Protein AF-A0A835A5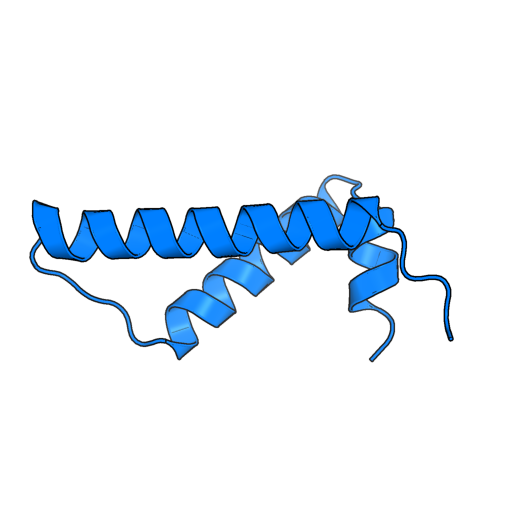P1-F1 (afdb_monomer_lite)

Structure (mmCIF, N/CA/C/O backbone):
data_AF-A0A835A5P1-F1
#
_entry.id   AF-A0A835A5P1-F1
#
loop_
_atom_site.group_PDB
_atom_site.id
_atom_site.type_symbol
_atom_site.label_atom_id
_atom_site.label_alt_id
_atom_site.label_comp_id
_atom_site.label_asym_id
_atom_site.label_entity_id
_atom_site.label_seq_id
_atom_site.pdbx_PDB_ins_code
_atom_site.Cartn_x
_atom_site.Cartn_y
_atom_site.Cartn_z
_atom_site.occupancy
_atom_site.B_iso_or_equiv
_atom_site.auth_seq_id
_atom_site.auth_comp_id
_atom_site.auth_asym_id
_atom_site.auth_atom_id
_atom_site.pdbx_PDB_model_num
ATOM 1 N N . MET A 1 1 ? 3.310 18.915 -22.157 1.00 49.31 1 MET A N 1
ATOM 2 C CA . MET A 1 1 ? 3.126 18.146 -20.906 1.00 49.31 1 MET A CA 1
ATOM 3 C C . MET A 1 1 ? 3.878 16.835 -21.050 1.00 49.31 1 MET A C 1
ATOM 5 O O . MET A 1 1 ? 3.802 16.265 -22.135 1.00 49.31 1 MET A O 1
ATOM 9 N N . PRO A 1 2 ? 4.637 16.378 -20.042 1.00 53.81 2 PRO A N 1
ATOM 10 C CA . PRO A 1 2 ? 5.256 15.060 -20.101 1.00 53.81 2 PRO A CA 1
ATOM 11 C C . PRO A 1 2 ? 4.175 14.011 -20.378 1.00 53.81 2 PRO A C 1
ATOM 13 O O . PRO A 1 2 ? 3.113 14.044 -19.759 1.00 53.81 2 PRO A O 1
ATOM 16 N N . ASN A 1 3 ? 4.415 13.129 -21.347 1.00 65.88 3 ASN A N 1
ATOM 17 C CA . ASN A 1 3 ? 3.476 12.073 -21.713 1.00 65.88 3 ASN A CA 1
ATOM 18 C C . ASN A 1 3 ? 3.451 11.033 -20.587 1.00 65.88 3 ASN A C 1
ATOM 20 O O . ASN A 1 3 ? 4.236 10.086 -20.589 1.00 65.88 3 ASN A O 1
ATOM 24 N N . ILE A 1 4 ? 2.616 11.271 -19.575 1.00 65.56 4 ILE A N 1
ATOM 25 C CA . ILE A 1 4 ? 2.411 10.314 -18.498 1.00 65.56 4 ILE A CA 1
ATOM 26 C C . ILE A 1 4 ? 1.740 9.078 -19.114 1.00 65.56 4 ILE A C 1
ATOM 28 O O . ILE A 1 4 ? 0.668 9.211 -19.718 1.00 65.56 4 ILE A O 1
ATOM 32 N N . PRO A 1 5 ? 2.324 7.876 -18.967 1.00 77.69 5 PRO A N 1
ATOM 33 C CA . PRO A 1 5 ? 1.725 6.668 -19.507 1.00 77.69 5 PRO A CA 1
ATOM 34 C C . PRO A 1 5 ? 0.330 6.470 -18.895 1.00 77.69 5 PRO A C 1
ATOM 36 O O . PRO A 1 5 ? 0.184 6.277 -17.688 1.00 77.69 5 PRO A O 1
ATOM 39 N N . ARG A 1 6 ? -0.728 6.538 -19.716 1.00 83.69 6 ARG A N 1
ATOM 40 C CA . ARG A 1 6 ? -2.129 6.423 -19.252 1.00 83.69 6 ARG A CA 1
ATOM 41 C C . ARG A 1 6 ? -2.398 5.125 -18.483 1.00 83.69 6 ARG A C 1
ATOM 43 O O . ARG A 1 6 ? -3.267 5.088 -17.620 1.00 83.69 6 ARG A O 1
ATOM 50 N N . ASN A 1 7 ? -1.664 4.066 -18.805 1.00 84.69 7 ASN A N 1
ATOM 51 C CA . ASN A 1 7 ? -1.665 2.795 -18.086 1.00 84.69 7 ASN A CA 1
ATOM 52 C C . ASN A 1 7 ? -1.114 2.925 -16.656 1.00 84.69 7 ASN A C 1
ATOM 54 O O . ASN A 1 7 ? -1.751 2.411 -15.746 1.00 84.69 7 ASN A O 1
ATOM 58 N N . ALA A 1 8 ? -0.025 3.668 -16.435 1.00 87.69 8 ALA A N 1
ATOM 59 C CA . ALA A 1 8 ? 0.528 3.890 -15.095 1.00 87.69 8 ALA A CA 1
ATOM 60 C C . ALA A 1 8 ? -0.468 4.616 -14.176 1.00 87.69 8 ALA A C 1
ATOM 62 O O . ALA A 1 8 ? -0.691 4.203 -13.040 1.00 87.69 8 ALA A O 1
ATOM 63 N N . LEU A 1 9 ? -1.137 5.654 -14.695 1.00 90.12 9 LEU A N 1
ATOM 64 C CA . LEU A 1 9 ? -2.178 6.376 -13.952 1.00 90.12 9 LEU A CA 1
ATOM 65 C C . LEU A 1 9 ? -3.375 5.486 -13.614 1.00 90.12 9 LEU A C 1
ATOM 67 O O . LEU A 1 9 ? -3.924 5.597 -12.521 1.00 90.12 9 LEU A O 1
ATOM 71 N N . ARG A 1 10 ? -3.779 4.594 -14.526 1.00 90.94 10 ARG A N 1
ATOM 72 C CA . ARG A 1 10 ? -4.850 3.620 -14.266 1.00 90.94 10 ARG A CA 1
ATOM 73 C C . ARG A 1 10 ? -4.456 2.650 -13.155 1.00 90.94 10 ARG A C 1
ATOM 75 O O . ARG A 1 10 ? -5.250 2.468 -12.240 1.00 90.94 10 ARG A O 1
ATOM 82 N N . SER A 1 11 ? -3.248 2.085 -13.199 1.00 90.31 11 SER A N 1
ATOM 83 C CA . SER A 1 11 ? -2.739 1.186 -12.154 1.00 90.31 11 SER A CA 1
ATOM 84 C C . SER A 1 11 ? -2.696 1.871 -10.786 1.00 90.31 11 SER A C 1
ATOM 86 O O . SER A 1 11 ? -3.213 1.329 -9.813 1.00 90.31 11 SER A O 1
ATOM 88 N N . LEU A 1 12 ? -2.170 3.098 -10.717 1.00 93.75 12 LEU A N 1
ATOM 89 C CA . LEU A 1 12 ? -2.144 3.871 -9.474 1.00 93.75 12 LEU A CA 1
ATOM 90 C C . LEU A 1 12 ? -3.558 4.207 -8.974 1.00 93.75 12 LEU A C 1
ATOM 92 O O . LEU A 1 12 ? -3.842 4.090 -7.788 1.00 93.75 12 LEU A O 1
ATOM 96 N N . THR A 1 13 ? -4.467 4.578 -9.877 1.00 94.69 13 THR A N 1
ATOM 97 C CA . THR A 1 13 ? -5.871 4.848 -9.528 1.00 94.69 13 THR A CA 1
ATOM 98 C C . THR A 1 13 ? -6.544 3.601 -8.953 1.00 94.69 13 THR A C 1
ATOM 100 O O . THR A 1 13 ? -7.263 3.694 -7.960 1.00 94.69 13 THR A O 1
ATOM 103 N N . LEU A 1 14 ? -6.288 2.427 -9.537 1.00 94.69 14 LEU A N 1
ATOM 104 C CA . LEU A 1 14 ? -6.792 1.153 -9.025 1.00 94.69 14 LEU A CA 1
ATOM 105 C C . LEU A 1 14 ? -6.239 0.842 -7.629 1.00 94.69 14 LEU A C 1
ATOM 107 O O . LEU A 1 14 ? -7.023 0.450 -6.770 1.00 94.69 14 LEU A O 1
ATOM 111 N N . LEU A 1 15 ? -4.946 1.075 -7.377 1.00 95.06 15 LEU A N 1
ATOM 112 C CA . LEU A 1 15 ? -4.342 0.935 -6.042 1.00 95.06 15 LEU A CA 1
ATOM 113 C C . LEU A 1 15 ? -5.013 1.841 -5.005 1.00 95.06 15 LEU A C 1
ATOM 115 O O . LEU A 1 15 ? -5.361 1.392 -3.915 1.00 95.06 15 LEU A O 1
ATOM 119 N N . VAL A 1 16 ? -5.252 3.106 -5.355 1.00 96.50 16 VAL A N 1
ATOM 120 C CA . VAL A 1 16 ? -5.941 4.056 -4.469 1.00 96.50 16 VAL A CA 1
ATOM 121 C C . VAL A 1 16 ? -7.357 3.569 -4.155 1.00 96.50 16 VAL A C 1
ATOM 123 O O . VAL A 1 16 ? -7.748 3.515 -2.990 1.00 96.50 16 VAL A O 1
ATOM 126 N N . ILE A 1 17 ? -8.129 3.179 -5.176 1.00 97.88 17 ILE A N 1
ATOM 127 C CA . ILE A 1 17 ? -9.495 2.662 -4.993 1.00 97.88 17 ILE A CA 1
ATOM 128 C C . ILE A 1 17 ? -9.483 1.398 -4.122 1.00 97.88 17 ILE A C 1
ATOM 130 O O . ILE A 1 17 ? -10.324 1.257 -3.232 1.00 97.88 17 ILE A O 1
ATOM 134 N N . TRP A 1 18 ? -8.525 0.501 -4.351 1.00 96.75 18 TRP A N 1
ATOM 135 C CA . TRP A 1 18 ? -8.347 -0.727 -3.583 1.00 96.75 18 TRP A CA 1
ATOM 136 C C . TRP A 1 18 ? -8.083 -0.452 -2.098 1.00 96.75 18 TRP A C 1
ATOM 138 O O . TRP A 1 18 ? -8.756 -1.015 -1.233 1.00 96.75 18 TRP A O 1
ATOM 148 N N . GLU A 1 19 ? -7.164 0.458 -1.782 1.00 97.38 19 GLU A N 1
ATOM 149 C CA . GLU A 1 19 ? -6.842 0.832 -0.401 1.00 97.38 19 GLU A CA 1
ATOM 150 C C . GLU A 1 19 ? -8.004 1.527 0.311 1.00 97.38 19 GLU A C 1
ATOM 152 O O . GLU A 1 19 ? -8.303 1.213 1.466 1.00 97.38 19 GLU A O 1
ATOM 157 N N . MET A 1 20 ? -8.737 2.388 -0.397 1.00 96.88 20 MET A N 1
ATOM 158 C CA . MET A 1 20 ? -9.961 3.004 0.122 1.00 96.88 20 MET A CA 1
ATOM 159 C C . MET A 1 20 ? -11.048 1.964 0.412 1.00 96.88 20 MET A C 1
ATOM 161 O O . MET A 1 20 ? -11.757 2.058 1.418 1.00 96.88 20 MET A O 1
ATOM 165 N N . TRP A 1 21 ? -11.177 0.947 -0.443 1.00 97.50 21 TRP A N 1
ATOM 166 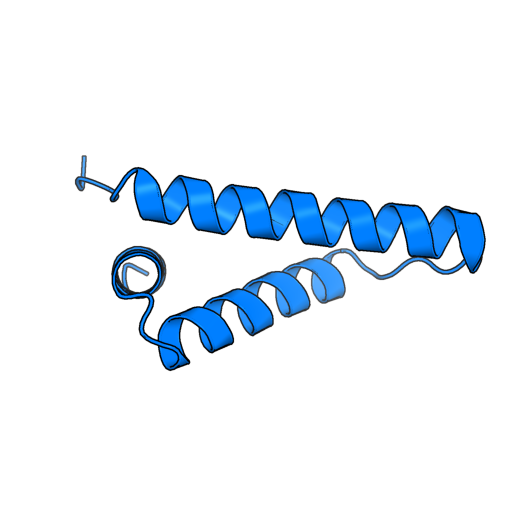C CA . TRP A 1 21 ? -12.110 -0.153 -0.219 1.00 97.50 21 TRP A CA 1
ATOM 167 C C . TRP A 1 21 ? -11.717 -0.997 1.002 1.00 97.50 21 TRP A C 1
ATOM 169 O O . TRP A 1 21 ? -12.572 -1.267 1.853 1.00 97.50 21 TRP A O 1
ATOM 179 N N . LYS A 1 22 ? -10.431 -1.360 1.140 1.00 96.56 22 LYS A N 1
ATOM 180 C CA . LYS A 1 22 ? -9.907 -2.072 2.322 1.00 96.56 22 LYS A CA 1
ATOM 181 C C . LYS A 1 22 ? -10.170 -1.280 3.604 1.00 96.56 22 LYS A C 1
ATOM 183 O O . LYS A 1 22 ? -10.654 -1.848 4.582 1.00 96.56 22 LYS A O 1
ATOM 188 N N . GLU A 1 23 ? -9.922 0.027 3.578 1.00 97.06 23 GLU A N 1
ATOM 189 C CA . GLU A 1 23 ? -10.167 0.920 4.710 1.00 97.06 23 GLU A CA 1
ATOM 190 C C . GLU A 1 23 ? -11.647 0.968 5.106 1.00 97.06 23 GLU A C 1
ATOM 192 O O . GLU A 1 23 ? -11.992 0.803 6.278 1.00 97.06 23 GLU A O 1
ATOM 197 N N . ARG A 1 24 ? -12.548 1.138 4.130 1.00 96.44 24 ARG A N 1
ATOM 198 C CA . ARG A 1 24 ? -13.995 1.119 4.379 1.00 96.44 24 ARG A CA 1
ATOM 199 C C . ARG A 1 24 ? -14.429 -0.196 5.026 1.00 96.44 24 ARG A C 1
ATOM 201 O O . ARG A 1 24 ? -15.209 -0.178 5.976 1.00 96.44 24 ARG A O 1
ATOM 208 N N . ASN A 1 25 ? -13.921 -1.327 4.542 1.00 97.38 25 ASN A N 1
ATOM 209 C CA . ASN A 1 25 ? -14.238 -2.632 5.116 1.00 97.38 25 ASN A CA 1
ATOM 210 C C . ASN A 1 25 ? -13.697 -2.798 6.536 1.00 97.38 25 ASN A C 1
ATOM 212 O O . ASN A 1 25 ? -14.407 -3.325 7.388 1.00 97.38 25 ASN A O 1
ATOM 216 N N . ALA A 1 26 ? -12.480 -2.333 6.820 1.00 97.12 26 ALA A N 1
ATOM 217 C CA . ALA A 1 26 ? -11.940 -2.361 8.176 1.00 97.12 26 ALA A CA 1
ATOM 218 C C . ALA A 1 26 ? -12.821 -1.554 9.145 1.00 97.12 26 ALA A C 1
ATOM 220 O O . ALA A 1 26 ? -13.170 -2.050 10.217 1.00 97.12 26 ALA A O 1
ATOM 221 N N . ARG A 1 27 ? -13.280 -0.366 8.735 1.00 96.38 27 ARG A N 1
ATOM 222 C CA . ARG A 1 27 ? -14.161 0.473 9.563 1.00 96.38 27 ARG A CA 1
ATOM 223 C C . ARG A 1 27 ? -15.511 -0.179 9.827 1.00 96.38 27 ARG A C 1
ATOM 225 O O .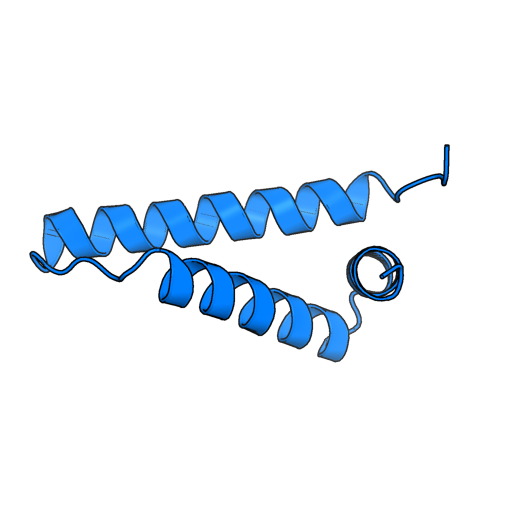 ARG A 1 27 ? -15.993 -0.133 10.952 1.00 96.38 27 ARG A O 1
ATOM 232 N N . VAL A 1 28 ? -16.107 -0.800 8.811 1.00 97.06 28 VAL A N 1
ATOM 233 C CA . VAL A 1 28 ? -17.433 -1.426 8.929 1.00 97.06 28 VAL A CA 1
ATOM 234 C C . VAL A 1 28 ? -17.376 -2.733 9.717 1.00 97.06 28 VAL A C 1
ATOM 236 O O . VAL A 1 28 ? -18.171 -2.930 10.629 1.00 97.06 28 VAL A O 1
ATOM 239 N N . PHE A 1 29 ? -16.446 -3.628 9.383 1.00 97.44 29 PHE A N 1
ATOM 240 C CA . PHE A 1 29 ? -16.440 -4.991 9.923 1.00 97.44 29 PHE A CA 1
ATOM 241 C C . PHE A 1 29 ? -15.557 -5.166 11.156 1.00 97.44 29 PHE A C 1
ATOM 243 O O . PHE A 1 29 ? -15.757 -6.112 11.911 1.00 97.44 29 PHE A O 1
ATOM 250 N N . ARG A 1 30 ? -14.567 -4.290 11.359 1.00 95.69 30 ARG A N 1
ATOM 251 C CA . ARG A 1 30 ? -13.615 -4.376 12.480 1.00 95.69 30 ARG A CA 1
ATOM 252 C C . ARG A 1 30 ? -13.685 -3.175 13.422 1.00 95.69 30 ARG A C 1
ATOM 254 O O . ARG A 1 30 ? -12.917 -3.136 14.374 1.00 95.69 30 ARG A O 1
ATOM 261 N N . GLN A 1 31 ? -14.554 -2.196 13.143 1.00 94.94 31 GLN A N 1
ATOM 262 C CA . GLN A 1 31 ? -14.643 -0.924 13.879 1.00 94.94 31 GLN A CA 1
ATOM 263 C C . GLN A 1 31 ? -13.287 -0.218 14.029 1.00 94.94 31 GLN A C 1
ATOM 265 O O . GLN A 1 31 ? -13.037 0.503 14.992 1.00 94.94 31 GLN A O 1
ATOM 270 N N . TYR A 1 32 ? -12.404 -0.427 13.053 1.00 93.31 32 TYR A N 1
ATOM 271 C CA . TYR A 1 32 ? -11.038 0.066 13.070 1.00 93.31 32 TYR A CA 1
ATOM 272 C C . TYR A 1 32 ? -10.799 0.952 11.855 1.00 93.31 32 TYR A C 1
ATOM 274 O O . TYR A 1 32 ? -11.129 0.574 10.731 1.00 93.31 32 TYR A O 1
ATOM 282 N N . GLY A 1 33 ? -10.231 2.132 12.085 1.00 92.19 33 GLY A N 1
ATOM 283 C CA . GLY A 1 33 ? -9.875 3.074 11.035 1.00 92.19 33 GLY A CA 1
ATOM 284 C C . GLY A 1 33 ? -8.415 3.476 11.144 1.00 92.19 33 GLY A C 1
ATOM 285 O O . GLY A 1 33 ? -7.952 3.821 12.231 1.00 92.19 33 GLY A O 1
ATOM 286 N N . ARG A 1 34 ? -7.714 3.466 10.013 1.00 95.12 34 ARG A N 1
ATOM 287 C CA . ARG A 1 34 ? -6.322 3.907 9.919 1.00 95.12 34 ARG A CA 1
ATOM 288 C C . ARG A 1 34 ? -6.237 5.425 9.720 1.00 95.12 34 ARG A C 1
ATOM 290 O O . ARG A 1 34 ? -7.147 6.018 9.121 1.00 95.12 34 ARG A O 1
ATOM 297 N N . PRO A 1 35 ? -5.161 6.081 10.187 1.00 95.56 35 PRO A N 1
ATO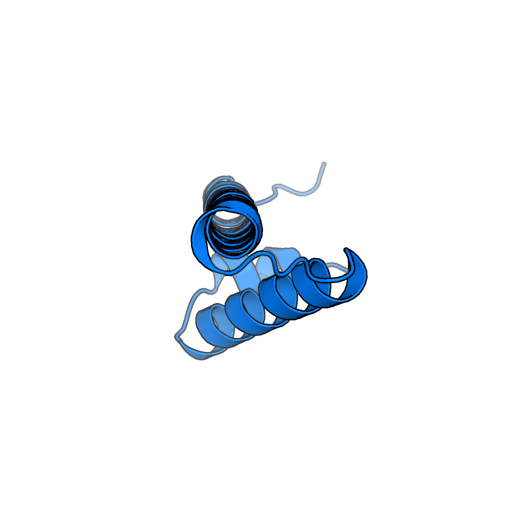M 298 C CA . PRO A 1 35 ? -4.826 7.439 9.775 1.00 95.56 35 PRO A CA 1
ATOM 299 C C . PRO A 1 35 ? -4.619 7.517 8.259 1.00 95.56 35 PRO A C 1
ATOM 301 O O . PRO A 1 35 ? -4.122 6.579 7.638 1.00 95.56 35 PRO A O 1
ATOM 304 N N . ALA A 1 36 ? -4.942 8.663 7.654 1.00 94.88 36 ALA A N 1
ATOM 305 C CA . ALA A 1 36 ? -4.769 8.857 6.212 1.00 94.88 36 ALA A CA 1
ATOM 306 C C . ALA A 1 36 ? -3.309 8.662 5.759 1.00 94.88 36 ALA A C 1
ATOM 308 O O . ALA A 1 36 ? -3.068 8.150 4.669 1.00 94.88 36 ALA A O 1
ATOM 309 N N . THR A 1 37 ? -2.343 9.016 6.611 1.00 96.56 37 THR A N 1
ATOM 310 C CA . THR A 1 37 ? -0.911 8.809 6.361 1.00 96.56 37 THR A CA 1
ATOM 311 C C . THR A 1 37 ? -0.568 7.334 6.176 1.00 96.56 37 THR A C 1
ATOM 313 O O . THR A 1 37 ? 0.115 6.992 5.221 1.00 96.56 37 THR A O 1
ATOM 316 N N . GLU A 1 38 ? -1.124 6.449 7.004 1.00 96.69 38 GLU A N 1
ATOM 317 C CA . GLU A 1 38 ? -0.883 5.004 6.913 1.00 96.69 38 GLU A CA 1
ATOM 318 C C . GLU A 1 38 ? -1.471 4.406 5.625 1.00 96.69 38 GLU A C 1
ATOM 320 O O . GLU A 1 38 ? -0.878 3.523 5.008 1.00 96.69 38 GLU A O 1
ATOM 325 N N . ILE A 1 39 ? -2.618 4.919 5.167 1.00 96.81 39 ILE A N 1
ATOM 326 C CA . ILE A 1 39 ? -3.215 4.515 3.885 1.00 96.81 39 ILE A CA 1
ATOM 327 C C . ILE A 1 39 ? -2.307 4.945 2.725 1.00 96.81 39 ILE A C 1
ATOM 329 O O . ILE A 1 39 ? -2.044 4.150 1.824 1.00 96.81 39 ILE A O 1
ATOM 333 N N . VAL A 1 40 ? -1.795 6.179 2.755 1.00 95.81 40 VAL A N 1
ATOM 334 C CA . VAL A 1 40 ? -0.850 6.683 1.746 1.00 95.81 40 VAL A CA 1
ATOM 335 C C . VAL A 1 40 ? 0.443 5.865 1.738 1.00 95.81 40 VAL A C 1
ATOM 337 O O . VAL A 1 40 ? 0.928 5.513 0.662 1.00 95.81 40 VAL A O 1
ATOM 340 N N . ASP A 1 41 ? 0.978 5.518 2.908 1.00 96.38 41 ASP A N 1
ATOM 341 C CA . ASP A 1 41 ? 2.178 4.686 3.024 1.00 96.38 41 ASP A CA 1
ATOM 342 C C . ASP A 1 41 ? 1.941 3.272 2.477 1.00 96.38 41 ASP A C 1
ATOM 344 O O . ASP A 1 41 ? 2.795 2.739 1.768 1.00 96.38 41 ASP A O 1
ATOM 348 N N . SER A 1 42 ? 0.754 2.699 2.706 1.00 96.56 42 SER A N 1
ATOM 349 C CA . SER A 1 42 ? 0.345 1.413 2.127 1.00 96.56 42 SER A CA 1
ATOM 350 C C . SER A 1 42 ? 0.283 1.470 0.596 1.00 96.56 42 SER A C 1
ATOM 352 O O . SER A 1 42 ? 0.860 0.613 -0.073 1.00 96.56 42 SER A O 1
ATOM 354 N N . ILE A 1 43 ? -0.317 2.525 0.025 1.00 96.19 43 ILE A N 1
ATOM 355 C CA . ILE A 1 43 ? -0.366 2.743 -1.434 1.00 96.19 43 ILE A CA 1
ATOM 356 C C . ILE A 1 43 ? 1.051 2.825 -2.015 1.00 96.19 43 ILE A C 1
ATOM 358 O O . ILE A 1 43 ? 1.348 2.172 -3.017 1.00 96.19 43 ILE A O 1
ATOM 362 N N . LYS A 1 44 ? 1.942 3.605 -1.388 1.00 94.38 44 LYS A N 1
ATOM 363 C CA . LYS A 1 44 ? 3.346 3.728 -1.815 1.00 94.38 44 LYS A CA 1
ATOM 364 C C . LYS A 1 44 ? 4.083 2.392 -1.714 1.00 94.38 44 LYS A C 1
ATOM 366 O O . LYS A 1 44 ? 4.825 2.034 -2.627 1.00 94.38 44 LYS A O 1
ATOM 371 N N . GLY A 1 45 ? 3.867 1.647 -0.633 1.00 95.44 45 GLY A N 1
ATOM 372 C CA . GLY A 1 45 ? 4.443 0.322 -0.425 1.00 95.44 45 GLY A CA 1
ATOM 373 C C . GLY A 1 45 ? 4.015 -0.681 -1.499 1.00 95.44 45 GLY A C 1
ATOM 374 O O . GLY A 1 45 ? 4.872 -1.322 -2.109 1.00 95.44 45 GLY A O 1
ATOM 375 N N . GLU A 1 46 ? 2.713 -0.781 -1.783 1.00 95.69 46 GLU A N 1
ATOM 376 C CA . GLU A 1 46 ? 2.179 -1.653 -2.840 1.00 95.69 46 GLU A CA 1
ATOM 377 C C . GLU A 1 46 ? 2.692 -1.232 -4.229 1.00 95.69 46 GLU A C 1
ATOM 379 O O . GLU A 1 46 ? 3.154 -2.077 -4.998 1.00 95.69 46 GLU A O 1
ATOM 384 N N . ALA A 1 47 ? 2.724 0.071 -4.522 1.00 94.31 47 ALA A N 1
ATOM 385 C CA . ALA A 1 47 ? 3.283 0.601 -5.764 1.00 94.31 47 ALA A CA 1
ATOM 386 C C . ALA A 1 47 ? 4.763 0.212 -5.959 1.00 94.31 47 ALA A C 1
ATOM 388 O O . ALA A 1 47 ? 5.156 -0.244 -7.035 1.00 94.31 47 ALA A O 1
ATOM 389 N N . LEU A 1 48 ? 5.587 0.329 -4.912 1.00 93.94 48 LEU A N 1
ATOM 390 C CA . LEU A 1 48 ? 6.992 -0.090 -4.945 1.00 93.94 48 LEU A CA 1
ATOM 391 C C . LEU A 1 48 ? 7.146 -1.603 -5.136 1.00 93.94 48 LEU A C 1
ATOM 393 O O . LEU A 1 48 ? 8.068 -2.040 -5.828 1.00 93.94 48 LEU A O 1
ATOM 397 N N . LEU A 1 49 ? 6.264 -2.413 -4.544 1.00 95.25 49 LEU A N 1
ATOM 398 C CA . LEU A 1 49 ? 6.256 -3.862 -4.760 1.00 95.25 49 LEU A CA 1
ATOM 399 C C . LEU A 1 49 ? 5.946 -4.212 -6.219 1.00 95.25 49 LEU A C 1
ATOM 401 O O . LEU A 1 49 ? 6.607 -5.080 -6.783 1.00 95.25 49 LEU A O 1
ATOM 405 N N . TRP A 1 50 ? 5.004 -3.516 -6.854 1.00 93.56 50 TRP A N 1
ATOM 406 C CA . TRP A 1 50 ? 4.666 -3.742 -8.264 1.00 93.56 50 TRP A CA 1
ATOM 407 C C . TRP A 1 50 ? 5.797 -3.328 -9.203 1.00 93.56 50 TRP A C 1
ATOM 409 O O . TRP A 1 50 ? 6.105 -4.045 -10.154 1.00 93.56 50 TRP A O 1
ATOM 419 N N . ILE A 1 51 ? 6.488 -2.228 -8.891 1.00 92.94 51 ILE A N 1
ATOM 420 C CA . ILE A 1 51 ? 7.711 -1.831 -9.600 1.00 92.94 51 ILE A CA 1
ATOM 421 C C . ILE A 1 51 ? 8.772 -2.928 -9.497 1.00 92.94 51 ILE A C 1
ATOM 423 O O . ILE A 1 51 ? 9.336 -3.332 -10.512 1.00 92.94 51 ILE A O 1
ATOM 427 N N . LYS A 1 52 ? 9.017 -3.452 -8.288 1.00 92.88 52 LYS A N 1
ATOM 428 C CA . LYS A 1 52 ? 9.959 -4.565 -8.074 1.00 92.88 52 LYS A CA 1
ATOM 429 C C . LYS A 1 52 ? 9.542 -5.838 -8.817 1.00 92.88 52 LYS A C 1
ATOM 431 O O . LYS A 1 52 ? 10.409 -6.600 -9.227 1.00 92.88 52 LYS A O 1
ATOM 436 N N . ALA A 1 53 ? 8.241 -6.047 -9.015 1.00 93.75 53 ALA A N 1
ATOM 437 C CA . ALA A 1 53 ? 7.692 -7.143 -9.810 1.00 93.75 53 ALA A CA 1
ATOM 438 C C . ALA A 1 53 ? 7.750 -6.901 -11.335 1.00 93.75 53 ALA A C 1
ATOM 440 O O . ALA A 1 53 ? 7.376 -7.788 -12.100 1.00 93.75 53 ALA A O 1
ATOM 441 N N . GLY A 1 54 ? 8.230 -5.737 -11.789 1.00 91.12 54 GLY A N 1
ATOM 442 C CA . GLY A 1 54 ? 8.464 -5.433 -13.202 1.00 91.12 54 GLY A CA 1
ATOM 443 C C . GLY A 1 54 ? 7.501 -4.425 -13.836 1.00 91.12 54 GLY A C 1
ATOM 444 O O . GLY A 1 54 ? 7.546 -4.250 -15.055 1.00 91.12 54 GLY A O 1
ATOM 445 N N . ASP A 1 55 ? 6.650 -3.733 -13.066 1.00 89.50 55 ASP A N 1
ATOM 446 C CA . ASP A 1 55 ? 5.808 -2.654 -13.607 1.00 89.50 55 ASP A CA 1
ATOM 447 C C . ASP A 1 55 ? 6.643 -1.398 -13.932 1.00 89.50 55 ASP A C 1
ATOM 449 O O . ASP A 1 55 ? 6.791 -0.458 -13.144 1.00 89.50 55 ASP A O 1
ATOM 453 N N . THR A 1 56 ? 7.199 -1.386 -15.142 1.00 87.19 56 THR A N 1
ATOM 454 C CA . THR A 1 56 ? 8.009 -0.280 -15.673 1.00 87.19 56 THR A CA 1
ATOM 455 C C . THR A 1 56 ? 7.198 0.994 -15.926 1.00 87.19 56 THR A C 1
ATOM 457 O O . THR A 1 56 ? 7.759 2.091 -15.921 1.00 87.19 56 THR A O 1
ATOM 460 N N . ALA A 1 57 ? 5.880 0.889 -16.130 1.00 86.81 57 ALA A N 1
ATOM 461 C CA . ALA A 1 57 ? 5.023 2.050 -16.350 1.00 86.81 57 ALA A CA 1
ATOM 462 C C . ALA A 1 57 ? 4.839 2.833 -15.044 1.00 86.81 57 ALA A C 1
ATOM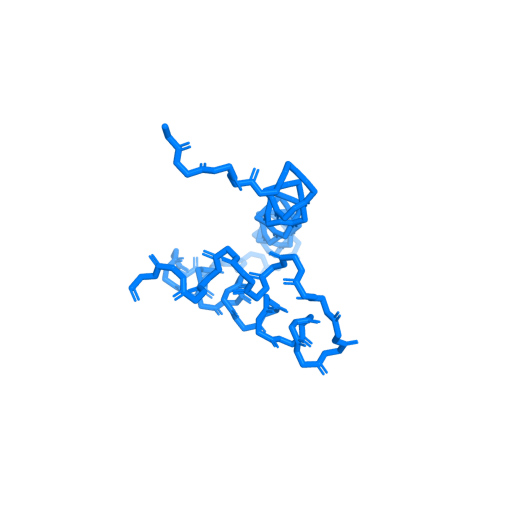 464 O O . ALA A 1 57 ? 4.969 4.059 -15.044 1.00 86.81 57 ALA A O 1
ATOM 465 N N . LEU A 1 58 ? 4.605 2.124 -13.936 1.00 88.31 58 LEU A N 1
ATOM 466 C CA . LEU A 1 58 ? 4.536 2.718 -12.601 1.00 88.31 58 LEU A CA 1
ATOM 467 C C . LEU A 1 58 ? 5.889 3.309 -12.174 1.00 88.31 58 LEU A C 1
ATOM 469 O O . LEU A 1 58 ? 5.932 4.414 -11.636 1.00 88.31 58 LEU A O 1
ATOM 473 N N . ALA A 1 59 ? 6.994 2.619 -12.480 1.00 87.88 59 ALA A N 1
ATOM 474 C CA . ALA A 1 59 ? 8.345 3.108 -12.200 1.00 87.88 59 ALA A CA 1
ATOM 475 C C . ALA A 1 59 ? 8.610 4.454 -12.887 1.00 87.88 59 ALA A C 1
ATOM 477 O O . ALA A 1 59 ? 9.013 5.417 -12.244 1.00 87.88 59 ALA A O 1
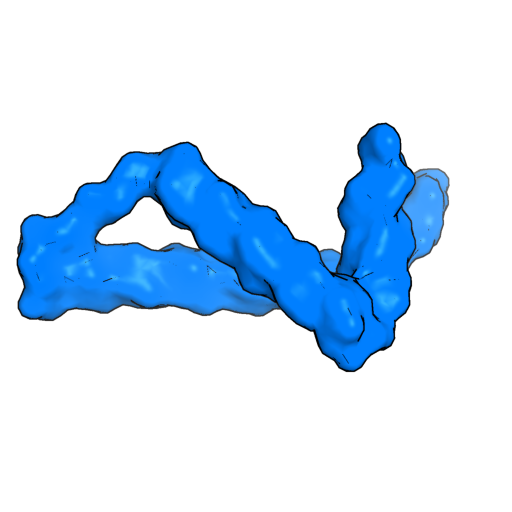ATOM 478 N N . ASN A 1 60 ? 8.297 4.559 -14.180 1.00 85.62 60 ASN A N 1
ATOM 479 C CA . ASN A 1 60 ? 8.470 5.795 -14.947 1.00 85.62 60 ASN A CA 1
ATOM 480 C C . ASN A 1 60 ? 7.583 6.954 -14.466 1.00 85.62 60 ASN A C 1
ATOM 482 O O . ASN A 1 60 ? 7.912 8.113 -14.723 1.00 85.62 60 ASN A O 1
ATOM 486 N N . LEU A 1 61 ? 6.451 6.658 -13.822 1.00 85.25 61 LEU A N 1
ATOM 487 C CA . LEU A 1 61 ? 5.582 7.663 -13.213 1.00 85.25 61 LEU A CA 1
ATOM 488 C C . LEU A 1 61 ? 6.166 8.178 -11.890 1.00 85.25 61 LEU A C 1
ATOM 490 O O . LEU A 1 61 ? 6.168 9.384 -11.675 1.00 85.25 61 LEU A O 1
ATOM 494 N N . LEU A 1 62 ? 6.662 7.280 -11.033 1.00 82.00 62 LEU A N 1
ATOM 495 C CA . LEU A 1 62 ? 7.125 7.612 -9.678 1.00 82.00 62 LEU A CA 1
ATOM 496 C C . LEU A 1 62 ? 8.582 8.098 -9.610 1.00 82.00 62 LEU A C 1
ATOM 498 O O . LEU A 1 62 ? 8.934 8.807 -8.680 1.00 82.00 62 LEU A O 1
ATOM 502 N N . VAL A 1 63 ? 9.424 7.761 -10.592 1.00 69.94 63 VAL A N 1
ATOM 503 C CA . VAL A 1 63 ? 10.816 8.253 -10.700 1.00 69.94 63 VAL A CA 1
ATOM 504 C C . VAL A 1 63 ? 10.882 9.711 -11.197 1.00 69.94 63 VAL A C 1
ATOM 506 O O . VAL A 1 63 ? 11.952 10.302 -11.249 1.00 69.94 63 VAL A O 1
ATOM 509 N N . ARG A 1 64 ? 9.749 10.315 -11.582 1.00 57.12 64 ARG A N 1
ATOM 510 C CA . ARG A 1 64 ? 9.682 11.685 -12.125 1.00 57.12 64 ARG A CA 1
ATOM 511 C C . ARG A 1 64 ? 9.531 12.799 -11.073 1.00 57.12 64 ARG A C 1
ATOM 513 O O . ARG A 1 64 ? 9.143 13.901 -11.458 1.00 57.12 64 ARG A O 1
ATOM 520 N N . GLU A 1 65 ? 9.847 12.538 -9.806 1.00 44.34 65 GLU A N 1
ATOM 521 C CA . GLU A 1 65 ? 9.997 13.575 -8.766 1.00 44.34 65 GLU A CA 1
ATOM 522 C C . GLU A 1 65 ? 11.463 13.968 -8.559 1.00 44.34 65 GLU A C 1
ATOM 524 O O . GLU A 1 65 ? 12.316 13.057 -8.459 1.00 44.34 65 GLU A O 1
#

Organism: NCBI:txid1010633

Foldseek 3Di:
DPPQPPVLVVVLVVLLVVLVVVQVCCCVPVVDHDDPVVSVVSSVVVLVVVVVVPPVSNVVVVVPD

Secondary structure (DSSP, 8-state):
-----HHHHHHHHHHHHHHHHHHHHHHHHHS----HHHHHHHHHHHHHHHHHTT-HHHHHHHTT-

Radius of gyration: 13.53 Å; chains: 1; bounding box: 28×25×36 Å

pLDDT: mean 89.39, std 12.06, range [44.34, 97.88]

Sequence (65 aa):
MPNIPRNALRSLTLLVIWEMWKERNARVFRQYGRPATEIVDSIKGEALLWIKAGDTALANLLVRE